Protein AF-A0A3E4N8G6-F1 (afdb_monomer_lite)

Secondary structure (DSSP, 8-state):
-HHHHHHHHHHHHHHHHHHHTT-HHHHHHHHHHHHTTS---HHHHHHHHHHHHHTT-HHHHHHHHHHHHH-TTT--HHHHHHHHHHHHHHS---HHHHIIIIITSGGGS-HHHHHHHHHHTT-HHHHHHHHHHHHHH-TTHHHHHHH-GGGGGGTT-HHHHHHTT--

pLDDT: mean 90.31, std 13.91, range [23.61, 98.25]

Structure (mmCIF, N/CA/C/O backbone):
data_AF-A0A3E4N8G6-F1
#
_entry.id   AF-A0A3E4N8G6-F1
#
loop_
_atom_site.group_PDB
_atom_site.id
_atom_site.type_symbol
_atom_site.label_atom_id
_atom_site.label_alt_id
_atom_site.label_comp_id
_atom_site.label_asym_id
_atom_site.label_entity_id
_atom_site.label_seq_id
_atom_site.pdbx_PDB_ins_code
_atom_site.Cartn_x
_atom_site.Cartn_y
_atom_site.Cartn_z
_atom_site.occupancy
_atom_site.B_iso_or_equiv
_atom_site.auth_seq_id
_atom_site.auth_comp_id
_atom_site.auth_asym_id
_atom_site.auth_atom_id
_atom_site.pdbx_PDB_model_num
ATOM 1 N N . LEU A 1 1 ? 20.494 -19.802 -19.076 1.00 33.06 1 LEU A N 1
ATOM 2 C CA . LEU A 1 1 ? 19.547 -20.069 -17.966 1.00 33.06 1 LEU A CA 1
ATOM 3 C C . LEU A 1 1 ? 20.088 -19.638 -16.599 1.00 33.06 1 LEU A C 1
ATOM 5 O O . LEU A 1 1 ? 19.414 -18.856 -15.952 1.00 33.06 1 LEU A O 1
ATOM 9 N N . VAL A 1 2 ? 21.298 -20.040 -16.182 1.00 23.61 2 VAL A N 1
ATOM 10 C CA . VAL A 1 2 ? 21.872 -19.643 -14.872 1.00 23.61 2 VAL A CA 1
ATOM 11 C C . VAL A 1 2 ? 22.104 -18.124 -14.743 1.00 23.61 2 VAL A C 1
ATOM 13 O O . VAL A 1 2 ? 21.730 -17.543 -13.733 1.00 23.61 2 VAL A O 1
ATOM 16 N N . ALA A 1 3 ? 22.598 -17.445 -15.787 1.00 24.23 3 ALA A N 1
ATOM 17 C CA . ALA A 1 3 ? 22.783 -15.984 -15.771 1.00 24.23 3 ALA A CA 1
ATOM 18 C C . ALA A 1 3 ? 21.466 -15.181 -15.670 1.00 24.23 3 ALA A C 1
ATOM 20 O O . ALA A 1 3 ? 21.454 -14.102 -15.092 1.00 24.23 3 ALA A O 1
ATOM 21 N N . LEU A 1 4 ? 20.348 -15.721 -16.178 1.00 28.31 4 LEU A N 1
ATOM 22 C CA . LEU A 1 4 ? 19.041 -15.054 -16.118 1.00 28.31 4 LEU A CA 1
ATOM 23 C C . LEU A 1 4 ? 18.484 -15.053 -14.682 1.00 28.31 4 LEU A C 1
ATOM 25 O O . LEU A 1 4 ? 17.943 -14.049 -14.232 1.00 28.31 4 LEU A O 1
ATOM 29 N N . ASN A 1 5 ? 18.696 -16.147 -13.937 1.00 28.50 5 ASN A N 1
ATOM 30 C CA . ASN A 1 5 ? 18.281 -16.255 -12.535 1.00 28.50 5 ASN A CA 1
ATOM 31 C C . ASN A 1 5 ? 19.090 -15.338 -11.602 1.00 28.50 5 ASN A C 1
ATOM 33 O O . ASN A 1 5 ? 18.522 -14.791 -10.662 1.00 28.50 5 ASN A O 1
ATOM 37 N N . PHE A 1 6 ? 20.383 -15.112 -11.872 1.00 32.06 6 PHE A N 1
ATOM 38 C CA . PHE A 1 6 ? 21.188 -14.165 -11.088 1.00 32.06 6 PHE A CA 1
ATOM 39 C C . PHE A 1 6 ? 20.818 -12.696 -11.353 1.00 32.06 6 PHE A C 1
ATOM 41 O O . PHE A 1 6 ? 20.843 -11.894 -10.424 1.00 32.06 6 PHE A O 1
ATOM 48 N N . ILE A 1 7 ? 20.422 -12.343 -12.583 1.00 50.22 7 ILE A N 1
ATOM 49 C CA . ILE A 1 7 ? 19.981 -10.976 -12.921 1.00 50.22 7 ILE A CA 1
ATOM 50 C C . ILE A 1 7 ? 18.639 -10.645 -12.247 1.00 50.22 7 ILE A C 1
ATOM 52 O O . ILE A 1 7 ? 18.487 -9.553 -11.702 1.00 50.22 7 ILE A O 1
ATOM 56 N N . ILE A 1 8 ? 17.691 -11.592 -12.224 1.00 52.94 8 ILE A N 1
ATOM 57 C CA . ILE A 1 8 ? 16.379 -11.408 -11.576 1.00 52.94 8 ILE A CA 1
ATOM 58 C C . ILE A 1 8 ? 16.528 -11.280 -10.049 1.00 52.94 8 ILE A C 1
ATOM 60 O O . ILE A 1 8 ? 15.935 -10.384 -9.453 1.00 52.94 8 ILE A O 1
ATOM 64 N N . LEU A 1 9 ? 17.382 -12.095 -9.418 1.00 58.09 9 LEU A N 1
ATOM 65 C CA . LEU A 1 9 ? 17.715 -11.937 -7.993 1.00 58.09 9 LEU A CA 1
ATOM 66 C C . LEU A 1 9 ? 18.404 -10.592 -7.704 1.00 58.09 9 LEU A C 1
ATOM 68 O O . LEU A 1 9 ? 18.152 -9.983 -6.665 1.00 58.09 9 LEU A O 1
ATOM 72 N N . GLY A 1 10 ? 19.235 -10.107 -8.632 1.00 76.38 10 GLY A N 1
ATOM 73 C CA . GLY A 1 10 ? 19.941 -8.834 -8.502 1.00 76.38 10 GLY A CA 1
ATOM 74 C C . GLY A 1 10 ? 19.017 -7.615 -8.528 1.00 76.38 10 GLY A C 1
ATOM 75 O O . GLY A 1 10 ? 19.150 -6.740 -7.674 1.00 76.38 10 GLY A O 1
ATOM 76 N N . ILE A 1 11 ? 18.065 -7.555 -9.468 1.00 84.44 11 ILE A N 1
ATOM 77 C CA . ILE A 1 11 ? 17.174 -6.389 -9.586 1.00 84.44 11 ILE A CA 1
ATOM 78 C C . ILE A 1 11 ? 16.177 -6.313 -8.428 1.00 84.44 11 ILE A C 1
ATOM 80 O O . ILE A 1 11 ? 15.988 -5.234 -7.874 1.00 84.44 11 ILE A O 1
ATOM 84 N N . SER A 1 12 ? 15.597 -7.440 -8.001 1.00 85.25 12 SER A N 1
ATOM 85 C CA . SER A 1 12 ? 14.668 -7.459 -6.866 1.00 85.25 12 SER A CA 1
ATOM 86 C C . SER A 1 12 ? 15.352 -7.034 -5.568 1.00 85.25 12 SER A C 1
ATOM 88 O O . SER A 1 12 ? 14.802 -6.217 -4.835 1.00 85.25 12 SER A O 1
ATOM 90 N N . LEU A 1 13 ? 16.575 -7.515 -5.307 1.00 87.56 13 LEU A N 1
ATOM 91 C CA . LEU A 1 13 ? 17.340 -7.096 -4.131 1.00 87.56 13 LEU A CA 1
ATOM 92 C C . LEU A 1 13 ? 17.681 -5.602 -4.182 1.00 87.56 13 LEU A C 1
ATOM 94 O O . LEU A 1 13 ? 17.567 -4.915 -3.171 1.00 87.56 13 LEU A O 1
ATOM 98 N N . LEU A 1 14 ? 18.063 -5.090 -5.356 1.00 91.31 14 LEU A N 1
ATOM 99 C CA . LEU A 1 14 ? 18.374 -3.673 -5.533 1.00 91.31 14 LEU A CA 1
ATOM 100 C C . LEU A 1 14 ? 17.137 -2.786 -5.332 1.00 91.31 14 LEU A C 1
ATOM 102 O O . LEU A 1 14 ? 17.244 -1.735 -4.705 1.00 91.31 14 LEU A O 1
ATOM 106 N N . ILE A 1 15 ? 15.968 -3.207 -5.821 1.00 92.31 15 ILE A N 1
ATOM 107 C CA . ILE A 1 15 ? 14.696 -2.510 -5.58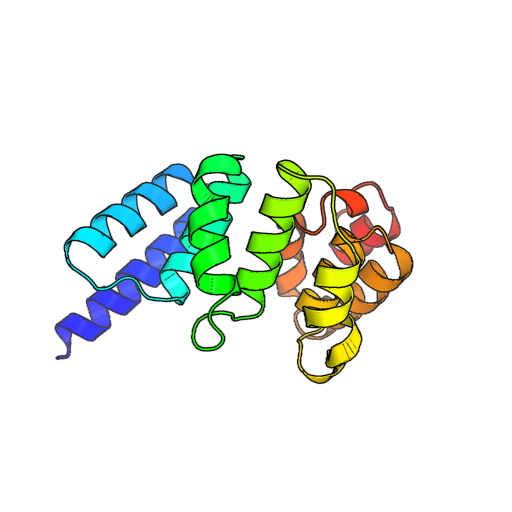9 1.00 92.31 15 ILE A CA 1
ATOM 108 C C . ILE A 1 15 ? 14.388 -2.461 -4.090 1.00 92.31 15 ILE A C 1
ATOM 110 O O . ILE A 1 15 ? 14.152 -1.378 -3.564 1.00 92.31 15 ILE A O 1
ATOM 114 N N . LEU A 1 16 ? 14.436 -3.605 -3.398 1.00 89.06 16 LEU A N 1
ATOM 115 C CA . LEU A 1 16 ? 14.154 -3.678 -1.961 1.00 89.06 16 LEU A CA 1
ATOM 116 C C . LEU A 1 16 ? 15.140 -2.844 -1.137 1.00 89.06 16 LEU A C 1
ATOM 118 O O . LEU A 1 16 ? 14.718 -2.124 -0.240 1.00 89.06 16 LEU A O 1
ATOM 122 N N . TYR A 1 17 ? 16.429 -2.881 -1.485 1.00 90.62 17 TYR A N 1
ATOM 123 C CA . TYR A 1 17 ? 17.448 -2.042 -0.856 1.00 90.62 17 TYR A CA 1
ATOM 124 C C . TYR A 1 17 ? 17.096 -0.555 -0.982 1.00 90.62 17 TYR A C 1
ATOM 126 O O . TYR A 1 17 ? 17.039 0.151 0.016 1.00 90.62 17 TYR A O 1
ATOM 134 N N . ASN A 1 18 ? 16.809 -0.071 -2.193 1.00 91.75 18 ASN A N 1
ATOM 135 C CA . ASN A 1 18 ? 16.499 1.346 -2.386 1.00 91.75 18 ASN A CA 1
ATOM 136 C C . ASN A 1 18 ? 15.160 1.744 -1.741 1.00 91.75 18 ASN A C 1
ATOM 138 O O . ASN A 1 18 ? 15.028 2.872 -1.282 1.00 91.75 18 ASN A O 1
ATOM 142 N N . LEU A 1 19 ? 14.185 0.831 -1.656 1.00 90.56 19 LEU A N 1
ATOM 143 C CA . LEU A 1 19 ? 12.947 1.070 -0.910 1.00 90.56 19 LEU A CA 1
ATOM 144 C C . LEU A 1 19 ? 13.198 1.253 0.593 1.00 90.56 19 LEU A C 1
ATOM 146 O O . LEU A 1 19 ? 12.618 2.162 1.179 1.00 90.56 19 LEU A O 1
ATOM 150 N N . GLU A 1 20 ? 14.062 0.429 1.191 1.00 87.38 20 GLU A N 1
ATOM 151 C CA . GLU A 1 20 ? 14.423 0.512 2.616 1.00 87.38 20 GLU A CA 1
ATOM 152 C C . GLU A 1 20 ? 15.115 1.839 2.960 1.00 87.38 20 GLU A C 1
ATOM 154 O O . GLU A 1 20 ? 14.880 2.413 4.018 1.00 87.38 20 GLU A O 1
ATOM 159 N N . PHE A 1 21 ? 15.935 2.359 2.044 1.00 89.31 21 PHE A N 1
ATOM 160 C CA . PHE A 1 21 ? 16.612 3.652 2.200 1.00 89.31 21 PHE A CA 1
ATOM 161 C C . PHE A 1 21 ? 15.798 4.845 1.680 1.00 89.31 21 PHE A C 1
ATOM 163 O O . PHE A 1 21 ? 16.330 5.945 1.568 1.00 89.31 21 PHE A O 1
ATOM 170 N N . GLU A 1 22 ? 14.511 4.647 1.384 1.00 91.56 22 GLU A N 1
ATOM 171 C CA . GLU A 1 22 ? 13.592 5.696 0.931 1.00 91.56 22 GLU A CA 1
ATOM 172 C C . GLU A 1 22 ? 13.992 6.388 -0.392 1.00 91.56 22 GLU A C 1
ATOM 174 O O . GLU A 1 22 ? 13.529 7.484 -0.715 1.00 91.56 22 GLU A O 1
ATOM 179 N N . GLU A 1 23 ? 14.799 5.722 -1.216 1.00 95.19 23 GLU A N 1
ATOM 180 C CA . GLU A 1 23 ? 15.292 6.198 -2.513 1.00 95.19 23 GLU A CA 1
ATOM 181 C C . GLU A 1 23 ? 14.244 5.963 -3.623 1.00 95.19 23 GLU A C 1
ATOM 183 O O . GLU A 1 23 ? 14.482 5.285 -4.628 1.00 95.19 23 GLU A O 1
ATOM 188 N N . TYR A 1 24 ? 13.028 6.488 -3.435 1.00 95.50 24 TYR A N 1
ATOM 189 C CA . TYR A 1 24 ? 11.862 6.153 -4.267 1.00 95.50 24 TYR A CA 1
ATOM 190 C C . TYR A 1 24 ? 12.004 6.567 -5.742 1.00 95.50 24 TYR A C 1
ATOM 192 O O . TYR A 1 24 ? 11.524 5.852 -6.625 1.00 95.50 24 TYR A O 1
ATOM 200 N N . GLU A 1 25 ? 12.669 7.691 -6.035 1.00 97.62 25 GLU A N 1
ATOM 201 C CA . GLU A 1 25 ? 12.960 8.098 -7.421 1.00 97.62 25 GLU A CA 1
ATOM 202 C C . GLU A 1 25 ? 13.911 7.103 -8.095 1.00 97.62 25 GLU A C 1
ATOM 204 O O . GLU A 1 25 ? 13.670 6.669 -9.223 1.00 97.62 25 GLU A O 1
ATOM 209 N N . THR A 1 26 ? 14.948 6.672 -7.373 1.00 96.56 26 THR A N 1
ATOM 210 C CA . THR A 1 26 ? 15.890 5.646 -7.831 1.00 96.56 26 THR A CA 1
ATOM 211 C C . THR A 1 26 ? 15.168 4.333 -8.115 1.00 96.56 26 THR A C 1
ATOM 213 O O . THR A 1 26 ? 15.389 3.733 -9.167 1.00 96.56 26 THR A O 1
ATOM 216 N N . VAL A 1 27 ? 14.250 3.911 -7.239 1.00 95.75 27 VAL A N 1
ATOM 217 C CA . VAL A 1 27 ? 13.405 2.724 -7.459 1.00 95.75 27 VAL A CA 1
ATOM 218 C C . VAL A 1 27 ? 12.596 2.847 -8.749 1.00 95.75 27 VAL A C 1
ATOM 220 O O . VAL A 1 27 ? 12.603 1.917 -9.558 1.00 95.75 27 VAL A O 1
ATOM 223 N N . CYS A 1 28 ? 11.938 3.989 -8.973 1.00 97.62 28 CYS A N 1
ATOM 224 C CA . CYS A 1 28 ? 11.151 4.214 -10.186 1.00 97.62 28 CYS A CA 1
ATOM 225 C C . CYS A 1 28 ? 12.028 4.123 -11.442 1.00 97.62 28 CYS A C 1
ATOM 227 O O . CYS A 1 28 ? 11.718 3.342 -12.340 1.00 97.62 28 CYS A O 1
ATOM 229 N N . ASN A 1 29 ? 13.161 4.830 -11.459 1.00 97.19 29 ASN A N 1
ATOM 230 C CA . ASN A 1 29 ? 14.098 4.839 -12.586 1.00 97.19 29 ASN A CA 1
ATOM 231 C C . ASN A 1 29 ? 14.669 3.441 -12.882 1.00 97.19 29 ASN A C 1
ATOM 233 O O . ASN A 1 29 ? 14.796 3.043 -14.042 1.00 97.19 29 ASN A O 1
ATOM 237 N N . LEU A 1 30 ? 15.013 2.678 -11.838 1.00 95.56 30 LEU A N 1
ATOM 238 C CA . LEU A 1 30 ? 15.520 1.311 -11.976 1.00 95.56 30 LEU A CA 1
ATOM 239 C C . LEU A 1 30 ? 14.481 0.380 -12.605 1.00 95.56 30 LEU A C 1
ATOM 241 O O . LEU A 1 30 ? 14.816 -0.387 -13.510 1.00 95.56 30 LEU A O 1
ATOM 245 N N . ILE A 1 31 ? 13.231 0.448 -12.141 1.00 96.19 31 ILE A N 1
ATOM 246 C CA . ILE A 1 31 ? 12.145 -0.403 -12.637 1.00 96.19 31 ILE A CA 1
ATOM 247 C C . ILE A 1 31 ? 11.750 -0.017 -14.065 1.00 96.19 31 ILE A C 1
ATOM 249 O O . ILE A 1 31 ? 11.591 -0.898 -14.908 1.00 96.19 31 ILE A O 1
ATOM 253 N N . GLU A 1 32 ? 11.647 1.277 -14.369 1.00 96.19 32 GLU A N 1
ATOM 254 C CA . GLU A 1 32 ? 11.349 1.756 -15.723 1.00 96.19 32 GLU A CA 1
ATOM 255 C C . GLU A 1 32 ? 12.401 1.269 -16.722 1.00 96.19 32 GLU A C 1
ATOM 257 O O . GLU A 1 32 ? 12.045 0.668 -17.737 1.00 96.19 32 GLU A O 1
ATOM 262 N N . LYS A 1 33 ? 13.690 1.396 -16.380 1.00 94.75 33 LYS A N 1
ATOM 263 C CA . LYS A 1 33 ? 14.793 0.869 -17.195 1.00 94.75 33 LYS A CA 1
ATOM 264 C C . LYS A 1 33 ? 14.744 -0.654 -17.337 1.00 94.75 33 LYS A C 1
ATOM 266 O O . LYS A 1 33 ? 15.037 -1.194 -18.403 1.00 94.75 33 LYS A O 1
ATOM 271 N N . TYR A 1 34 ? 14.378 -1.373 -16.276 1.00 93.75 34 TYR A N 1
ATOM 272 C CA . TYR A 1 34 ? 14.205 -2.825 -16.336 1.00 93.75 34 TYR A CA 1
ATOM 273 C C . TYR A 1 34 ? 13.099 -3.215 -17.333 1.00 93.75 34 TYR A C 1
ATOM 275 O O . TYR A 1 34 ? 13.295 -4.111 -18.161 1.00 93.75 34 TYR A O 1
ATOM 283 N N . TRP A 1 35 ? 11.978 -2.491 -17.322 1.00 95.69 35 TRP A N 1
ATOM 284 C CA . TRP A 1 35 ? 10.831 -2.714 -18.205 1.00 95.69 35 TRP A CA 1
ATOM 285 C C . TRP A 1 35 ? 11.061 -2.357 -19.679 1.00 95.69 35 TRP A C 1
ATOM 287 O O . TRP A 1 35 ? 10.281 -2.795 -20.523 1.00 95.69 35 TRP A O 1
ATOM 297 N N . GLU A 1 36 ? 12.123 -1.627 -20.027 1.00 95.62 36 GLU A N 1
ATOM 298 C CA . GLU A 1 36 ? 12.499 -1.401 -21.435 1.00 95.62 36 GLU A CA 1
ATOM 299 C C . GLU A 1 36 ? 12.885 -2.704 -22.149 1.00 95.62 36 GLU A C 1
ATOM 301 O O . GLU A 1 36 ? 12.721 -2.836 -23.361 1.00 95.62 36 GLU A O 1
ATOM 306 N N . THR A 1 37 ? 13.410 -3.676 -21.400 1.00 93.81 37 THR A N 1
ATOM 307 C CA . THR A 1 37 ? 13.961 -4.928 -21.946 1.00 93.81 37 THR A CA 1
ATOM 308 C C . THR A 1 37 ? 13.294 -6.182 -21.384 1.00 93.81 37 THR A C 1
ATOM 310 O O . THR A 1 37 ? 13.531 -7.281 -21.886 1.00 93.81 37 THR A O 1
ATOM 313 N N . HIS A 1 38 ? 12.428 -6.032 -20.379 1.00 91.75 38 HIS A N 1
ATOM 314 C CA . HIS A 1 38 ? 11.724 -7.124 -19.715 1.00 91.75 38 HIS A CA 1
ATOM 315 C C . HIS A 1 38 ? 10.224 -6.851 -19.664 1.00 91.75 38 HIS A C 1
ATOM 317 O O . HIS A 1 38 ? 9.770 -5.712 -19.578 1.00 91.75 38 HIS A O 1
ATOM 323 N N . LYS A 1 39 ? 9.425 -7.920 -19.685 1.00 89.94 39 LYS A N 1
ATOM 324 C CA . LYS A 1 39 ? 7.977 -7.798 -19.513 1.00 89.94 39 LYS A CA 1
ATOM 325 C C . LYS A 1 39 ? 7.672 -7.244 -18.119 1.00 89.94 39 LYS A C 1
ATOM 327 O O . LYS A 1 39 ? 8.197 -7.753 -17.136 1.00 89.94 39 LYS A O 1
ATOM 332 N N . LYS A 1 40 ? 6.753 -6.276 -18.047 1.00 90.94 40 LYS A N 1
ATOM 333 C CA . LYS A 1 40 ? 6.185 -5.798 -16.782 1.00 90.94 40 LYS A CA 1
ATOM 334 C C . LYS A 1 40 ? 5.526 -6.953 -16.028 1.00 90.94 40 LYS A C 1
ATOM 336 O O . LYS A 1 40 ? 4.546 -7.530 -16.510 1.00 90.94 40 LYS A O 1
ATOM 341 N N . ASP A 1 41 ? 6.062 -7.287 -14.865 1.00 89.75 41 ASP A N 1
ATOM 342 C CA . ASP A 1 41 ? 5.501 -8.276 -13.952 1.00 89.75 41 ASP A CA 1
ATOM 343 C C . ASP A 1 41 ? 4.829 -7.598 -12.747 1.00 89.75 41 ASP A C 1
ATOM 345 O O . ASP A 1 41 ? 5.009 -6.409 -12.486 1.00 89.75 41 ASP A O 1
ATOM 349 N N . VAL A 1 42 ? 4.001 -8.358 -12.028 1.00 92.12 42 VAL A N 1
ATOM 350 C CA . VAL A 1 42 ? 3.212 -7.832 -10.905 1.00 92.12 42 VAL A CA 1
ATOM 351 C C . VAL A 1 42 ? 4.107 -7.401 -9.740 1.00 92.12 42 VAL A C 1
ATOM 353 O O . VAL A 1 42 ? 3.818 -6.385 -9.118 1.00 92.12 42 VAL A O 1
ATOM 356 N N . SER A 1 43 ? 5.200 -8.118 -9.465 1.00 90.69 43 SER A N 1
ATOM 357 C CA . SER A 1 43 ? 6.072 -7.831 -8.319 1.00 90.69 43 SER A CA 1
ATOM 358 C C . SER A 1 43 ? 6.787 -6.493 -8.494 1.00 90.69 43 SER A C 1
ATOM 360 O O . SER A 1 43 ? 6.681 -5.609 -7.641 1.00 90.69 43 SER A O 1
ATOM 362 N N . THR A 1 44 ? 7.416 -6.276 -9.654 1.00 93.31 44 THR A N 1
ATOM 363 C CA . THR A 1 44 ? 8.044 -4.980 -9.956 1.00 93.31 44 THR A CA 1
ATOM 364 C C . THR A 1 44 ? 7.019 -3.846 -10.004 1.00 93.31 44 THR A C 1
ATOM 366 O O . THR A 1 44 ? 7.310 -2.736 -9.560 1.00 93.31 44 THR A O 1
ATOM 369 N N . PHE A 1 45 ? 5.789 -4.113 -10.456 1.00 96.06 45 PHE A N 1
ATOM 370 C CA . PHE A 1 45 ? 4.724 -3.109 -10.468 1.00 96.06 45 PHE A CA 1
ATOM 371 C C . PHE A 1 45 ? 4.227 -2.726 -9.062 1.00 96.06 45 PHE A C 1
ATOM 373 O O . PHE A 1 45 ? 3.929 -1.555 -8.813 1.00 96.06 45 PHE A O 1
ATOM 380 N N . VAL A 1 46 ? 4.184 -3.662 -8.110 1.00 95.50 46 VAL A N 1
ATOM 381 C CA . VAL A 1 46 ? 3.865 -3.364 -6.701 1.00 95.50 46 VAL A CA 1
ATOM 382 C C . VAL A 1 46 ? 4.891 -2.399 -6.114 1.00 95.50 46 VAL A C 1
ATOM 384 O O . VAL A 1 46 ? 4.507 -1.352 -5.592 1.00 95.50 46 VAL A O 1
ATOM 387 N N . SER A 1 47 ? 6.186 -2.690 -6.264 1.00 95.12 47 SER A N 1
ATOM 388 C CA . SER A 1 47 ? 7.260 -1.810 -5.784 1.00 95.12 47 SER A CA 1
ATOM 389 C C . SER A 1 47 ? 7.236 -0.437 -6.458 1.00 95.12 47 SER A C 1
ATOM 391 O O . SER A 1 47 ? 7.351 0.583 -5.778 1.00 95.12 47 SER A O 1
ATOM 393 N N . TYR A 1 48 ? 7.031 -0.398 -7.778 1.00 97.12 48 TYR A N 1
ATOM 394 C CA . TYR A 1 48 ? 6.912 0.846 -8.539 1.00 97.12 48 TYR A CA 1
ATOM 395 C C . TYR A 1 48 ? 5.739 1.698 -8.055 1.00 97.12 48 TYR A C 1
ATOM 397 O O . TYR A 1 48 ? 5.897 2.881 -7.756 1.00 97.12 48 TYR A O 1
ATOM 405 N N . SER A 1 49 ? 4.558 1.089 -7.934 1.00 97.44 49 SER A N 1
ATOM 406 C CA . SER A 1 49 ? 3.362 1.802 -7.498 1.00 97.44 49 SER A CA 1
ATOM 407 C C . SER A 1 49 ? 3.494 2.311 -6.065 1.00 97.44 49 SER A C 1
ATOM 409 O O . SER A 1 49 ? 3.148 3.460 -5.803 1.00 97.44 49 SER A O 1
ATOM 411 N N . TYR A 1 50 ? 4.074 1.521 -5.159 1.00 95.88 50 TYR A N 1
ATOM 412 C CA . TYR A 1 50 ? 4.385 1.965 -3.803 1.00 95.88 50 TYR A CA 1
ATOM 413 C C . TYR A 1 50 ? 5.326 3.182 -3.800 1.00 95.88 50 TYR A C 1
ATOM 415 O O . TYR A 1 50 ? 5.016 4.193 -3.169 1.00 95.88 50 TYR A O 1
ATOM 423 N N . ALA A 1 51 ? 6.425 3.138 -4.561 1.00 96.31 51 ALA A N 1
ATOM 424 C CA . ALA A 1 51 ? 7.356 4.261 -4.682 1.00 96.31 51 ALA A CA 1
ATOM 425 C C . ALA A 1 51 ? 6.663 5.526 -5.227 1.00 96.31 51 ALA A C 1
ATOM 427 O O . ALA A 1 51 ? 6.799 6.606 -4.652 1.00 96.31 51 ALA A O 1
ATOM 428 N N . LYS A 1 52 ? 5.823 5.392 -6.263 1.00 97.81 52 LYS A N 1
ATOM 429 C CA . LYS A 1 52 ? 5.004 6.495 -6.796 1.00 97.81 52 LYS A CA 1
ATOM 430 C C . LYS A 1 52 ? 4.056 7.094 -5.750 1.00 97.81 52 LYS A C 1
ATOM 432 O O . LYS A 1 52 ? 3.908 8.316 -5.693 1.00 97.81 52 LYS A O 1
ATOM 437 N N . LEU A 1 53 ? 3.437 6.270 -4.898 1.00 96.50 53 LEU A N 1
ATOM 438 C CA . LEU A 1 53 ? 2.607 6.751 -3.784 1.00 96.50 53 LEU A CA 1
ATOM 439 C C . LEU A 1 53 ? 3.434 7.546 -2.767 1.00 96.50 53 LEU A C 1
ATOM 441 O O . LEU A 1 53 ? 2.994 8.609 -2.326 1.00 96.50 53 LEU A O 1
ATOM 445 N N . LYS A 1 54 ? 4.639 7.075 -2.428 1.00 95.06 54 LYS A N 1
ATOM 446 C CA . LYS A 1 54 ? 5.564 7.769 -1.514 1.00 95.06 54 LYS A CA 1
ATOM 447 C C . LYS A 1 54 ? 6.051 9.103 -2.081 1.00 95.06 54 LYS A C 1
ATOM 449 O O . LYS A 1 54 ? 6.117 10.086 -1.345 1.00 95.06 54 LYS A O 1
ATOM 454 N N . LEU A 1 55 ? 6.248 9.175 -3.397 1.00 96.38 55 LEU A N 1
ATOM 455 C CA . LEU A 1 55 ? 6.517 10.411 -4.144 1.00 96.38 55 LEU A CA 1
ATOM 456 C C . LEU A 1 55 ? 5.278 11.302 -4.336 1.00 96.38 55 LEU A C 1
ATOM 458 O O . LEU A 1 55 ? 5.367 12.361 -4.954 1.00 96.38 55 LEU A O 1
ATOM 462 N N . LYS A 1 56 ? 4.111 10.902 -3.814 1.00 95.81 56 LYS A N 1
ATOM 463 C CA . LYS A 1 56 ? 2.828 11.612 -3.955 1.00 95.81 56 LYS A CA 1
ATOM 464 C C . LYS A 1 56 ? 2.382 11.799 -5.412 1.00 95.81 56 LYS A C 1
ATOM 466 O O . LYS A 1 56 ? 1.544 12.655 -5.703 1.00 95.81 56 LYS A O 1
ATOM 471 N N . GLN A 1 57 ? 2.877 10.971 -6.330 1.00 96.56 57 GLN A N 1
ATOM 472 C CA . GLN A 1 57 ? 2.529 10.979 -7.755 1.00 96.56 57 GLN A CA 1
ATOM 473 C C . GLN A 1 57 ? 1.220 10.211 -8.009 1.00 96.56 57 GLN A C 1
ATOM 475 O O . GLN A 1 57 ? 1.129 9.343 -8.875 1.00 96.56 57 GLN A O 1
ATOM 480 N N . TYR A 1 58 ? 0.174 10.533 -7.239 1.00 95.88 58 TYR A N 1
ATOM 481 C CA . TYR A 1 58 ? -1.080 9.774 -7.210 1.00 95.88 58 TYR A CA 1
ATOM 482 C C . TYR A 1 58 ? -1.779 9.737 -8.571 1.00 95.88 58 TYR A C 1
ATOM 484 O O . TYR A 1 58 ? -2.225 8.680 -9.004 1.00 95.88 58 TYR A O 1
ATOM 492 N N . LYS A 1 59 ? -1.857 10.885 -9.261 1.00 94.38 59 LYS A N 1
ATOM 493 C CA . LYS A 1 59 ? -2.561 11.011 -10.549 1.00 94.38 59 LYS A CA 1
ATOM 494 C C . LYS A 1 59 ? -1.931 10.150 -11.638 1.00 94.38 59 LYS A C 1
ATOM 496 O O . LYS A 1 59 ? -2.658 9.589 -12.452 1.00 94.38 59 LYS A O 1
ATOM 501 N N . GLU A 1 60 ? -0.604 10.075 -11.648 1.00 92.69 60 GLU A N 1
ATOM 502 C CA . GLU A 1 60 ? 0.149 9.277 -12.614 1.00 92.69 60 GLU A CA 1
ATOM 503 C C . GLU A 1 60 ? -0.118 7.791 -12.390 1.00 92.69 60 GLU A C 1
ATOM 505 O O . GLU A 1 60 ? -0.547 7.099 -13.307 1.00 92.69 60 GLU A O 1
ATOM 510 N N . ILE A 1 61 ? 0.047 7.318 -11.151 1.00 96.62 61 ILE A N 1
ATOM 511 C CA . ILE A 1 61 ? -0.036 5.885 -10.858 1.00 96.62 61 ILE A CA 1
ATOM 512 C C . ILE A 1 61 ? -1.471 5.344 -10.808 1.00 96.62 61 ILE A C 1
ATOM 514 O O . ILE A 1 61 ? -1.688 4.148 -10.988 1.00 96.62 61 ILE A O 1
ATOM 518 N N . TYR A 1 62 ? -2.470 6.202 -10.584 1.00 96.62 62 TYR A N 1
ATOM 519 C CA . TYR A 1 62 ? -3.868 5.794 -10.429 1.00 96.62 62 TYR A CA 1
ATOM 520 C C . TYR A 1 62 ? -4.400 4.964 -11.597 1.00 96.62 62 TYR A C 1
ATOM 522 O O . TYR A 1 62 ? -5.040 3.934 -11.380 1.00 96.62 62 TYR A O 1
ATOM 530 N N . TRP A 1 63 ? -4.162 5.413 -12.830 1.00 95.50 63 TRP A N 1
ATOM 531 C CA . TRP A 1 63 ? -4.711 4.749 -14.010 1.00 95.50 63 TRP A CA 1
ATOM 532 C C . TRP A 1 63 ? -4.062 3.391 -14.250 1.00 95.50 63 TRP A C 1
ATOM 534 O O . TRP A 1 63 ? -4.771 2.433 -14.557 1.00 95.50 63 TRP A O 1
ATOM 544 N N . ASP A 1 64 ? -2.756 3.288 -14.019 1.00 95.56 64 ASP A N 1
ATOM 545 C CA . ASP A 1 64 ? -2.034 2.022 -14.108 1.00 95.56 64 ASP A CA 1
ATOM 546 C C . ASP A 1 64 ? -2.517 1.049 -13.022 1.00 95.56 64 ASP A C 1
ATOM 548 O O . ASP A 1 64 ? -2.875 -0.092 -13.314 1.00 95.56 64 ASP A O 1
ATOM 552 N N . LEU A 1 65 ? -2.631 1.513 -11.771 1.00 97.00 65 LEU A N 1
ATOM 553 C CA . LEU A 1 65 ? -3.174 0.716 -10.666 1.00 97.00 65 LEU A CA 1
ATOM 554 C C . LEU A 1 65 ? -4.597 0.239 -10.954 1.00 97.00 65 LEU A C 1
ATOM 556 O O . LEU A 1 65 ? -4.920 -0.916 -10.684 1.00 97.00 65 LEU A O 1
ATOM 560 N N . LYS A 1 66 ? -5.441 1.098 -11.534 1.00 95.56 66 LYS A N 1
ATOM 561 C CA . LYS A 1 66 ? -6.816 0.745 -11.889 1.00 95.56 66 LYS A CA 1
ATOM 562 C C . LYS A 1 66 ? -6.867 -0.402 -12.900 1.00 95.56 66 LYS A C 1
ATOM 564 O O . LYS A 1 66 ? -7.671 -1.313 -12.721 1.00 95.56 66 LYS A O 1
ATOM 569 N N . GLN A 1 67 ? -6.003 -0.394 -13.917 1.00 95.06 67 GLN A N 1
ATOM 570 C CA . GLN A 1 67 ? -5.935 -1.483 -14.900 1.00 95.06 67 GLN A CA 1
ATOM 571 C C . GLN A 1 67 ? -5.598 -2.826 -14.240 1.00 95.06 67 GLN A C 1
ATOM 573 O O . GLN A 1 67 ? -6.225 -3.840 -14.550 1.00 95.06 67 GLN A O 1
ATOM 578 N N . TYR A 1 68 ? -4.647 -2.832 -13.301 1.00 95.69 68 TYR A N 1
ATOM 579 C CA . TYR A 1 68 ? -4.272 -4.046 -12.575 1.00 95.69 68 TYR A CA 1
ATOM 580 C C . TYR A 1 68 ? -5.340 -4.475 -11.562 1.00 95.69 68 TYR A C 1
ATOM 582 O O . TYR A 1 68 ? -5.564 -5.672 -11.394 1.00 95.69 68 TYR A O 1
ATOM 590 N N . TYR A 1 69 ? -6.005 -3.518 -10.910 1.00 95.31 69 TYR A N 1
ATOM 591 C CA . TYR A 1 69 ? -7.079 -3.752 -9.943 1.00 95.31 69 TYR A CA 1
ATOM 592 C C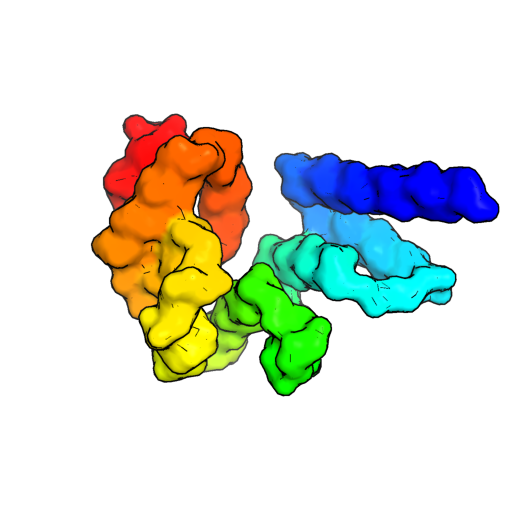 . TYR A 1 69 ? -8.337 -4.356 -10.586 1.00 95.31 69 TYR A C 1
ATOM 594 O O . TYR A 1 69 ? -8.945 -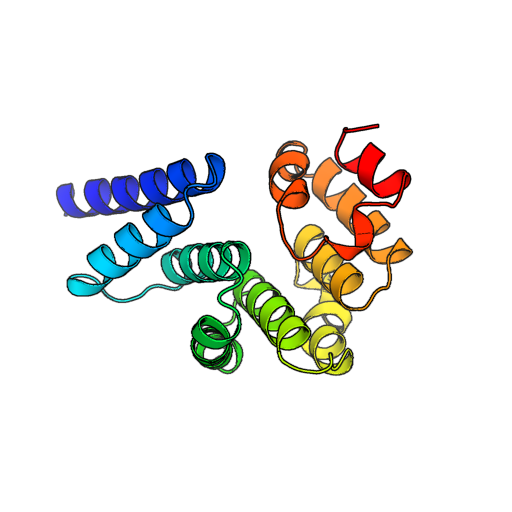5.274 -10.027 1.00 95.31 69 TYR A O 1
ATOM 602 N N . ASP A 1 70 ? -8.729 -3.853 -11.761 1.00 94.69 70 ASP A N 1
ATOM 603 C CA . ASP A 1 70 ? -9.920 -4.318 -12.479 1.00 94.69 70 ASP A CA 1
ATOM 604 C C . ASP A 1 70 ? -9.726 -5.723 -13.084 1.00 94.69 70 ASP A C 1
ATOM 606 O O . ASP A 1 70 ? -10.709 -6.404 -13.376 1.00 94.69 70 ASP A O 1
ATOM 610 N N . ASN A 1 71 ? -8.480 -6.181 -13.256 1.00 93.94 71 ASN A N 1
ATOM 611 C CA . ASN A 1 71 ? -8.161 -7.499 -13.801 1.00 93.94 71 ASN A CA 1
ATOM 612 C C . ASN A 1 71 ? -7.898 -8.535 -12.678 1.00 93.94 71 ASN A C 1
ATOM 614 O O . ASN A 1 71 ? -6.887 -8.447 -11.976 1.00 93.94 71 ASN A O 1
ATOM 618 N N . PRO A 1 72 ? -8.740 -9.580 -12.530 1.00 88.81 72 PRO A N 1
ATOM 619 C CA . PRO A 1 72 ? -8.577 -10.597 -11.488 1.00 88.81 72 PRO A CA 1
ATOM 620 C C . PRO A 1 72 ? -7.255 -11.373 -11.535 1.00 88.81 72 PRO A C 1
ATOM 622 O O . PRO A 1 72 ? -6.807 -11.850 -10.500 1.00 88.81 72 PRO A O 1
ATOM 625 N N . GLN A 1 73 ? -6.623 -11.509 -12.708 1.00 89.25 73 GLN A N 1
ATOM 626 C CA . GLN A 1 73 ? -5.350 -12.232 -12.847 1.00 89.25 73 GLN A CA 1
ATOM 627 C C . GLN A 1 73 ? -4.153 -11.444 -12.305 1.00 89.25 73 GLN A C 1
ATOM 629 O O . GLN A 1 73 ? -3.095 -12.019 -12.064 1.00 89.25 73 GLN A O 1
ATOM 634 N N . THR A 1 74 ? -4.304 -10.129 -12.146 1.00 87.69 74 THR A N 1
ATOM 635 C CA . THR A 1 74 ? -3.236 -9.224 -11.708 1.00 87.69 74 THR A CA 1
ATOM 636 C C . THR A 1 74 ? -3.535 -8.551 -10.375 1.00 87.69 74 THR A C 1
ATOM 638 O O . THR A 1 74 ? -2.615 -8.056 -9.731 1.00 87.69 74 THR A O 1
ATOM 641 N N . CYS A 1 75 ? -4.799 -8.515 -9.948 1.00 93.19 75 CYS A N 1
ATOM 642 C CA . CYS A 1 75 ? -5.223 -7.842 -8.726 1.00 93.19 75 CYS A CA 1
ATOM 643 C C . CYS A 1 75 ? -4.891 -8.664 -7.471 1.00 93.19 75 CYS A C 1
ATOM 645 O O . CYS A 1 75 ? -5.766 -9.307 -6.886 1.00 93.19 75 CYS A O 1
ATOM 647 N N . ILE A 1 76 ? -3.642 -8.577 -7.025 1.00 94.19 76 ILE A N 1
ATOM 648 C CA . ILE A 1 76 ? -3.216 -9.061 -5.707 1.00 94.19 76 ILE A CA 1
ATOM 649 C C . ILE A 1 76 ? -3.555 -8.034 -4.599 1.00 94.19 76 ILE A C 1
ATOM 651 O O . ILE A 1 76 ? -3.872 -6.879 -4.923 1.00 94.19 76 ILE A O 1
ATOM 655 N N . PRO A 1 77 ? -3.538 -8.421 -3.308 1.00 94.50 77 PRO A N 1
ATOM 656 C CA . PRO A 1 77 ? -3.932 -7.543 -2.203 1.00 94.50 77 PRO A CA 1
ATOM 657 C C . PRO A 1 77 ? -3.182 -6.202 -2.164 1.00 94.50 77 PRO A C 1
ATOM 659 O O . PRO A 1 77 ? -3.797 -5.152 -1.982 1.00 94.50 77 PRO A O 1
ATOM 662 N N . GLU A 1 78 ? -1.878 -6.214 -2.414 1.00 94.25 78 GLU A N 1
ATOM 663 C CA . GLU A 1 78 ? -0.991 -5.050 -2.377 1.00 94.25 78 GLU A CA 1
ATOM 664 C C . GLU A 1 78 ? -1.348 -4.040 -3.469 1.00 94.25 78 GLU A C 1
ATOM 666 O O . GLU A 1 78 ? -1.393 -2.836 -3.219 1.00 94.25 78 GLU A O 1
ATOM 671 N N . ILE A 1 79 ? -1.695 -4.523 -4.669 1.00 96.69 79 ILE A N 1
ATOM 672 C CA . ILE A 1 79 ? -2.208 -3.665 -5.745 1.00 96.69 79 ILE A CA 1
ATOM 673 C C . ILE A 1 79 ? -3.543 -3.047 -5.349 1.00 96.69 79 ILE A C 1
ATOM 675 O O . ILE A 1 79 ? -3.758 -1.863 -5.605 1.00 96.69 79 ILE A O 1
ATOM 679 N N . ALA A 1 80 ? -4.435 -3.814 -4.718 1.00 96.56 80 ALA A N 1
ATOM 680 C CA . ALA A 1 80 ? -5.713 -3.277 -4.264 1.00 96.56 80 ALA A CA 1
ATOM 681 C C . ALA A 1 80 ? -5.517 -2.167 -3.220 1.00 96.56 80 ALA A C 1
ATOM 683 O O . ALA A 1 80 ? -6.107 -1.097 -3.364 1.00 96.56 80 ALA A O 1
ATOM 684 N N . ILE A 1 81 ? -4.647 -2.372 -2.226 1.00 97.44 81 ILE A N 1
ATOM 685 C CA . ILE A 1 81 ? -4.327 -1.350 -1.220 1.00 97.44 81 ILE A CA 1
ATOM 686 C C . ILE A 1 81 ? -3.682 -0.117 -1.864 1.00 97.44 81 ILE A C 1
ATOM 688 O O . ILE A 1 81 ? -4.143 0.999 -1.618 1.00 97.44 81 ILE A O 1
ATOM 692 N N . ASN A 1 82 ? -2.683 -0.289 -2.736 1.00 97.31 82 ASN A N 1
ATOM 693 C CA . ASN A 1 82 ? -2.046 0.831 -3.434 1.00 97.31 82 ASN A CA 1
ATOM 694 C C . ASN A 1 82 ? -3.051 1.613 -4.295 1.00 97.31 82 ASN A C 1
ATOM 696 O O . ASN A 1 82 ? -3.049 2.848 -4.285 1.00 97.31 82 ASN A O 1
ATOM 700 N N . TYR A 1 83 ? -3.954 0.912 -4.989 1.00 96.81 83 TYR A N 1
ATOM 701 C CA . TYR A 1 83 ? -5.056 1.523 -5.732 1.00 96.81 83 TYR A CA 1
ATOM 702 C C . TYR A 1 83 ? -5.967 2.341 -4.814 1.00 96.81 83 TYR A C 1
ATOM 704 O O . TYR A 1 83 ? -6.261 3.493 -5.129 1.00 96.81 83 TYR A O 1
ATOM 712 N N . PHE A 1 84 ? -6.380 1.796 -3.667 1.00 96.31 84 PHE A N 1
ATOM 713 C CA . PHE A 1 84 ? -7.233 2.514 -2.719 1.00 96.31 84 PHE A CA 1
ATOM 714 C C . PHE A 1 84 ? -6.550 3.758 -2.152 1.00 96.31 84 PHE A C 1
ATOM 716 O O . PHE A 1 84 ? -7.190 4.804 -2.077 1.00 96.31 84 PHE A O 1
ATOM 723 N N . ILE A 1 85 ? -5.256 3.690 -1.826 1.00 95.81 85 ILE A N 1
ATOM 724 C CA . ILE A 1 85 ? -4.483 4.865 -1.396 1.00 95.81 85 ILE A CA 1
ATOM 725 C C . ILE A 1 85 ? -4.523 5.949 -2.485 1.00 95.81 85 ILE A C 1
ATOM 727 O O . ILE A 1 85 ? -4.835 7.102 -2.185 1.00 95.81 85 ILE A O 1
ATOM 731 N N . ALA A 1 86 ? -4.257 5.596 -3.749 1.00 95.94 86 ALA A N 1
ATOM 732 C CA . ALA A 1 86 ? -4.330 6.548 -4.859 1.00 95.94 86 ALA A CA 1
ATOM 733 C C . ALA A 1 86 ? -5.751 7.117 -5.052 1.00 95.94 86 ALA A C 1
ATOM 735 O O . ALA A 1 86 ? -5.906 8.328 -5.223 1.00 95.94 86 ALA A O 1
ATOM 736 N N . ASP A 1 87 ? -6.786 6.269 -4.991 1.00 94.50 87 ASP A N 1
ATOM 737 C CA . ASP A 1 87 ? -8.196 6.656 -5.158 1.00 94.50 87 ASP A CA 1
ATOM 738 C C . ASP A 1 87 ? -8.633 7.637 -4.061 1.00 94.50 87 ASP A C 1
ATOM 740 O O . ASP A 1 87 ? -9.265 8.638 -4.371 1.00 94.50 87 ASP A O 1
ATOM 744 N N . ILE A 1 88 ? -8.232 7.422 -2.802 1.00 93.25 88 ILE A N 1
ATOM 745 C CA . ILE A 1 88 ? -8.528 8.326 -1.673 1.00 93.25 88 ILE A CA 1
ATOM 746 C C . ILE A 1 88 ? -7.874 9.698 -1.844 1.00 93.25 88 ILE A C 1
ATOM 748 O O . ILE A 1 88 ? -8.436 10.709 -1.428 1.00 93.25 88 ILE A O 1
ATOM 752 N N . LYS A 1 89 ? -6.660 9.749 -2.401 1.00 92.94 89 LYS A N 1
ATOM 753 C CA . LYS A 1 89 ? -5.918 11.010 -2.554 1.00 92.94 89 LYS A CA 1
ATOM 754 C C . LYS A 1 89 ? -6.406 11.840 -3.743 1.00 92.94 89 LYS A C 1
ATOM 756 O O . LYS A 1 89 ? -6.223 13.055 -3.732 1.00 92.94 89 LYS A O 1
ATOM 761 N N . LEU A 1 90 ? -6.995 11.210 -4.759 1.00 90.56 90 LEU A N 1
ATOM 762 C CA . LEU A 1 90 ? -7.486 11.888 -5.967 1.00 90.56 90 LEU A CA 1
ATOM 763 C C . LEU A 1 90 ? -8.990 12.132 -5.962 1.00 90.56 90 LEU A C 1
ATOM 765 O O . LEU A 1 90 ? -9.454 13.167 -6.437 1.00 90.56 90 LEU A O 1
ATOM 769 N N . ASN A 1 91 ? -9.739 11.158 -5.465 1.00 83.31 91 ASN A N 1
ATOM 770 C CA . ASN A 1 91 ? -11.188 11.139 -5.449 1.00 83.31 91 ASN A CA 1
ATOM 771 C C . ASN A 1 91 ? -11.681 11.176 -3.999 1.00 83.31 91 ASN A C 1
ATOM 773 O O . ASN A 1 91 ? -10.911 11.142 -3.042 1.00 83.31 91 ASN A O 1
ATOM 777 N N . LYS A 1 92 ? -12.999 11.232 -3.814 1.00 78.06 92 LYS A N 1
ATOM 778 C CA . LYS A 1 92 ? -13.593 10.979 -2.501 1.00 78.06 92 LYS A CA 1
ATOM 779 C C . LYS A 1 92 ? -13.736 9.469 -2.322 1.00 78.06 92 LYS A C 1
ATOM 781 O O . LYS A 1 92 ? -14.314 8.812 -3.185 1.00 78.06 92 LYS A O 1
ATOM 786 N N . LEU A 1 93 ? -13.211 8.949 -1.215 1.00 70.69 93 LEU A N 1
ATOM 787 C CA . LEU A 1 93 ? -13.268 7.533 -0.862 1.00 70.69 93 LEU A CA 1
ATOM 788 C C . LEU A 1 93 ? -14.698 6.977 -0.962 1.00 70.69 93 LEU A C 1
ATOM 790 O O . LEU A 1 93 ? -15.634 7.549 -0.402 1.00 70.69 93 LEU A O 1
ATOM 794 N N . ASP A 1 94 ? -14.842 5.836 -1.637 1.00 86.25 94 ASP A N 1
ATOM 795 C CA . ASP A 1 94 ? -16.0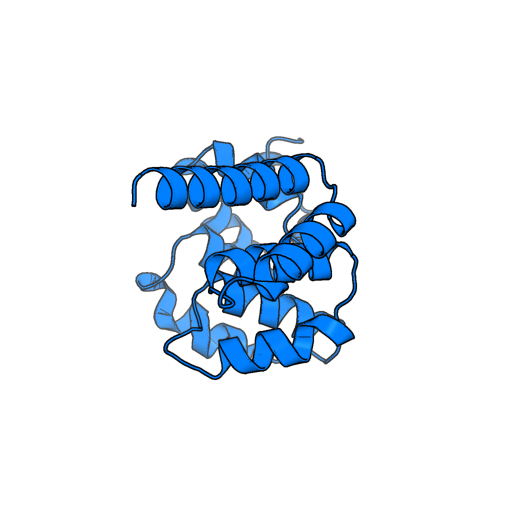23 4.982 -1.532 1.00 86.25 94 ASP A CA 1
ATOM 796 C C . ASP A 1 94 ? -15.676 3.750 -0.691 1.00 86.25 94 ASP A C 1
ATOM 798 O O . ASP A 1 94 ? -15.172 2.746 -1.207 1.00 86.25 94 ASP A O 1
ATOM 802 N N . ASP A 1 95 ? -15.969 3.817 0.610 1.00 90.50 95 ASP A N 1
ATOM 803 C CA . ASP A 1 95 ? -15.739 2.727 1.566 1.00 90.50 95 ASP A CA 1
ATOM 804 C C . ASP A 1 95 ? -16.327 1.393 1.095 1.00 90.50 95 ASP A C 1
ATOM 806 O O . ASP A 1 95 ? -15.832 0.328 1.474 1.00 90.50 95 ASP A O 1
ATOM 810 N N . LYS A 1 96 ? -17.392 1.415 0.276 1.00 93.25 96 LYS A N 1
ATOM 811 C CA . LYS A 1 96 ? -18.019 0.189 -0.231 1.00 93.25 96 LYS A CA 1
ATOM 812 C C . LYS A 1 96 ? -17.057 -0.614 -1.094 1.00 93.25 96 LYS A C 1
ATOM 814 O O . LYS A 1 96 ? -17.107 -1.840 -1.036 1.00 93.25 96 LYS A O 1
ATOM 819 N N . LYS A 1 97 ? -16.161 0.035 -1.848 1.00 93.25 97 LYS A N 1
ATOM 820 C CA . LYS A 1 97 ? -15.144 -0.667 -2.648 1.00 93.25 97 LYS A CA 1
ATOM 821 C C . LYS A 1 97 ? -14.218 -1.485 -1.753 1.00 93.25 97 LYS A C 1
ATOM 823 O O . LYS A 1 97 ? -14.050 -2.679 -1.987 1.00 93.25 97 LYS A O 1
ATOM 828 N N . ILE A 1 98 ? -13.681 -0.863 -0.702 1.00 95.81 98 ILE A N 1
ATOM 829 C CA . ILE A 1 98 ? -12.759 -1.511 0.242 1.00 95.81 98 ILE A CA 1
ATOM 830 C C . ILE A 1 98 ? -13.481 -2.623 1.007 1.00 95.81 98 ILE A C 1
ATOM 832 O O . ILE A 1 98 ? -12.965 -3.738 1.127 1.00 95.81 98 ILE A O 1
ATOM 836 N N . LYS A 1 99 ? -14.712 -2.353 1.462 1.00 96.25 99 LYS A N 1
ATOM 837 C CA . LYS A 1 99 ? -15.541 -3.344 2.155 1.00 96.25 99 LYS A CA 1
ATOM 838 C C . LYS A 1 99 ? -15.810 -4.567 1.286 1.00 96.25 99 LYS A C 1
ATOM 840 O O . LYS A 1 99 ? -15.540 -5.683 1.712 1.00 96.25 99 LYS A O 1
ATOM 845 N N . ASN A 1 100 ? -16.267 -4.368 0.054 1.00 95.38 100 ASN A N 1
ATOM 846 C CA . ASN A 1 100 ? -16.596 -5.468 -0.849 1.00 95.38 100 ASN A CA 1
ATOM 847 C C . ASN A 1 100 ? -15.362 -6.252 -1.306 1.00 95.38 100 ASN A C 1
ATOM 849 O O . ASN A 1 100 ? -15.449 -7.469 -1.446 1.00 95.38 100 ASN A O 1
ATOM 853 N N . LYS A 1 101 ? -14.231 -5.576 -1.548 1.00 95.06 101 LYS A N 1
ATOM 854 C CA . LYS A 1 101 ? -13.009 -6.226 -2.035 1.00 95.06 101 LYS A CA 1
ATOM 855 C C . LYS A 1 101 ? -12.310 -7.019 -0.932 1.00 95.06 101 LYS A C 1
ATOM 857 O O . LYS A 1 101 ? -11.999 -8.180 -1.155 1.00 95.06 101 LYS A O 1
ATOM 862 N N . ILE A 1 102 ? -12.097 -6.408 0.237 1.00 96.75 102 ILE A N 1
ATOM 863 C CA . ILE A 1 102 ? -11.267 -6.975 1.310 1.00 96.75 102 ILE A CA 1
ATOM 864 C C . ILE A 1 102 ? -12.114 -7.335 2.533 1.00 96.75 102 ILE A C 1
ATOM 866 O O . ILE A 1 102 ? -12.157 -8.493 2.936 1.00 96.75 102 ILE A O 1
ATOM 870 N N . LEU A 1 103 ? -12.824 -6.371 3.132 1.00 97.56 103 LEU A N 1
ATOM 871 C CA . LEU A 1 103 ? -13.379 -6.559 4.485 1.00 97.56 103 LEU A CA 1
ATOM 872 C C . LEU A 1 103 ? -14.569 -7.538 4.574 1.00 97.56 103 LEU A C 1
ATOM 874 O O . LEU A 1 103 ? -14.862 -8.029 5.663 1.00 97.56 103 LEU A O 1
ATOM 878 N N . ASN A 1 104 ? -15.252 -7.832 3.471 1.00 97.31 104 ASN A N 1
ATOM 879 C CA . ASN A 1 104 ? -16.292 -8.865 3.414 1.00 97.31 104 ASN A CA 1
ATOM 880 C C . ASN A 1 104 ? -15.710 -10.267 3.173 1.00 97.31 104 ASN A C 1
ATOM 882 O O . ASN A 1 104 ? -16.413 -11.250 3.371 1.00 97.31 104 ASN A O 1
ATOM 886 N N . ASN A 1 105 ? -14.440 -10.357 2.771 1.00 96.00 105 ASN A N 1
ATOM 887 C CA . ASN A 1 105 ? -13.739 -11.603 2.457 1.00 96.00 105 ASN A CA 1
ATOM 888 C C . ASN A 1 105 ? -12.447 -11.725 3.286 1.00 96.00 105 ASN A C 1
ATOM 890 O O . ASN A 1 105 ? -11.442 -12.221 2.786 1.00 96.00 105 ASN A O 1
ATOM 894 N N . LYS A 1 106 ? -12.447 -11.222 4.531 1.00 95.31 106 LYS A N 1
ATOM 895 C CA . LYS A 1 106 ? -11.241 -11.115 5.381 1.00 95.31 106 LYS A CA 1
ATOM 896 C C . LYS A 1 106 ? -10.488 -12.427 5.529 1.00 95.31 106 LYS A C 1
ATOM 898 O O . LYS A 1 106 ? -9.271 -12.401 5.558 1.00 95.31 106 LYS A O 1
ATOM 903 N N . ASP A 1 107 ? -11.197 -13.549 5.562 1.00 95.12 107 ASP A N 1
ATOM 904 C CA . ASP A 1 107 ? -10.597 -14.875 5.733 1.00 95.12 107 ASP A CA 1
ATOM 905 C C . ASP A 1 107 ? -9.645 -15.270 4.583 1.00 95.12 107 ASP A C 1
ATOM 907 O O . ASP A 1 107 ? -8.931 -16.262 4.692 1.00 95.12 107 ASP A O 1
ATOM 911 N N . LEU A 1 108 ? -9.632 -14.508 3.480 1.00 95.06 108 LEU A N 1
ATOM 912 C CA . LEU A 1 108 ? -8.737 -14.696 2.333 1.00 95.06 108 LEU A CA 1
ATOM 913 C C . LEU A 1 108 ? -7.467 -13.833 2.384 1.00 95.06 108 LEU A C 1
ATOM 915 O O . LEU A 1 108 ? -6.652 -13.922 1.467 1.00 95.06 108 LEU A O 1
ATOM 919 N N . TYR A 1 109 ? -7.325 -12.960 3.382 1.00 95.56 109 TYR A N 1
ATOM 920 C CA . TYR A 1 109 ? -6.272 -11.949 3.432 1.00 95.56 109 TYR A CA 1
ATOM 921 C C . TYR A 1 109 ? -5.482 -12.017 4.734 1.00 95.56 109 TYR A C 1
ATOM 923 O O . TYR A 1 109 ? -6.022 -12.327 5.796 1.00 95.56 109 TYR A O 1
ATOM 931 N N . ASP A 1 110 ? -4.208 -11.648 4.648 1.00 95.31 110 ASP A N 1
ATOM 932 C CA . ASP A 1 110 ? -3.346 -11.526 5.814 1.00 95.31 110 ASP A CA 1
ATOM 933 C C . ASP A 1 110 ? -3.764 -10.347 6.710 1.00 95.31 110 ASP A C 1
ATOM 935 O O . ASP A 1 110 ? -4.422 -9.383 6.292 1.00 95.31 110 ASP A O 1
ATOM 939 N N . ASN A 1 111 ? -3.407 -10.442 7.993 1.00 97.19 111 ASN A N 1
ATOM 940 C CA . ASN A 1 111 ? -3.832 -9.488 9.020 1.00 97.19 111 ASN A CA 1
ATOM 941 C C . ASN A 1 111 ? -3.398 -8.043 8.708 1.00 97.19 111 ASN A C 1
ATOM 943 O O . ASN A 1 111 ? -4.114 -7.102 9.051 1.00 97.19 111 ASN A O 1
ATOM 947 N N . ASP A 1 112 ? -2.253 -7.850 8.058 1.00 95.56 112 ASP A N 1
ATOM 948 C CA . ASP A 1 112 ? -1.717 -6.546 7.662 1.00 95.56 112 ASP A CA 1
ATOM 949 C C . ASP A 1 112 ? -2.545 -5.896 6.541 1.00 95.56 112 ASP A C 1
ATOM 951 O O . ASP A 1 112 ? -2.896 -4.717 6.640 1.00 95.56 112 ASP A O 1
ATOM 955 N N . VAL A 1 113 ? -2.962 -6.671 5.536 1.00 97.00 113 VAL A N 1
ATOM 956 C CA . VAL A 1 113 ? -3.872 -6.225 4.470 1.00 97.00 113 VAL A CA 1
ATOM 957 C C . VAL A 1 113 ? -5.222 -5.811 5.057 1.00 97.00 113 VAL A C 1
ATOM 959 O O . VAL A 1 113 ? -5.766 -4.758 4.707 1.00 97.00 113 VAL A O 1
ATOM 962 N N . ILE A 1 114 ? -5.773 -6.615 5.974 1.00 98.25 114 ILE A N 1
ATOM 963 C CA . ILE A 1 114 ? -7.044 -6.304 6.645 1.00 98.25 114 ILE A CA 1
ATOM 964 C C . ILE A 1 114 ? -6.904 -5.025 7.483 1.00 98.25 114 ILE A C 1
ATOM 966 O O . ILE A 1 114 ? -7.783 -4.160 7.442 1.00 98.25 114 ILE A O 1
ATOM 970 N N . ALA A 1 115 ? -5.796 -4.880 8.214 1.00 97.88 115 ALA A N 1
ATOM 971 C CA . ALA A 1 115 ? -5.501 -3.692 9.008 1.00 97.88 115 ALA A CA 1
ATOM 972 C C . ALA A 1 115 ? -5.405 -2.429 8.140 1.00 97.88 115 ALA A C 1
ATOM 974 O O . ALA A 1 115 ? -6.018 -1.410 8.471 1.00 97.88 115 ALA A O 1
ATOM 975 N N . ALA A 1 116 ? -4.696 -2.507 7.011 1.00 97.50 116 ALA A N 1
ATOM 976 C CA . ALA A 1 116 ? -4.592 -1.422 6.041 1.00 97.50 116 ALA A CA 1
ATOM 977 C C . ALA A 1 116 ? -5.979 -1.027 5.510 1.00 97.50 116 ALA A C 1
ATOM 979 O O . ALA A 1 116 ? -6.339 0.149 5.529 1.00 97.50 116 ALA A O 1
ATOM 980 N N . ALA A 1 117 ? -6.806 -2.002 5.121 1.00 97.62 117 ALA A N 1
ATOM 981 C CA . ALA A 1 117 ? -8.163 -1.755 4.635 1.00 97.62 117 ALA A CA 1
ATOM 982 C C . ALA A 1 117 ? -9.052 -1.042 5.672 1.00 97.62 117 ALA A C 1
ATOM 984 O O . ALA A 1 117 ? -9.769 -0.104 5.320 1.00 97.62 117 ALA A O 1
ATOM 985 N N . TYR A 1 118 ? -8.987 -1.439 6.946 1.00 97.94 118 TYR A N 1
ATOM 986 C CA . TYR A 1 118 ? -9.697 -0.748 8.026 1.00 97.94 118 TYR A CA 1
ATOM 987 C C . TYR A 1 118 ? -9.177 0.673 8.270 1.00 97.94 118 TYR A C 1
ATOM 989 O O . TYR A 1 118 ? -9.976 1.593 8.456 1.00 97.94 118 TYR A O 1
ATOM 997 N N . SER A 1 119 ? -7.856 0.872 8.221 1.00 97.00 119 SER A N 1
ATOM 998 C CA . SER A 1 119 ? -7.243 2.193 8.400 1.00 97.00 119 SER A CA 1
ATOM 999 C C . SER A 1 119 ? -7.685 3.177 7.312 1.00 97.00 119 SER A C 1
ATOM 1001 O O . SER A 1 119 ? -8.047 4.321 7.607 1.00 97.00 119 SER A O 1
ATOM 1003 N N . LEU A 1 120 ? -7.751 2.706 6.063 1.00 96.00 120 LEU A N 1
ATOM 1004 C CA . LEU A 1 120 ? -8.165 3.504 4.909 1.00 96.00 120 LEU A CA 1
ATOM 1005 C C . LEU A 1 120 ? -9.617 3.996 5.008 1.00 96.00 120 LEU A C 1
ATOM 1007 O O . LEU A 1 120 ? -9.896 5.099 4.546 1.00 96.00 120 LEU A O 1
ATOM 1011 N N . ILE A 1 121 ? -10.520 3.234 5.639 1.00 95.75 121 ILE A N 1
ATOM 1012 C CA . ILE A 1 121 ? -11.918 3.651 5.886 1.00 95.75 121 ILE A CA 1
ATOM 1013 C C . ILE A 1 121 ? -12.117 4.379 7.229 1.00 95.75 121 ILE A C 1
ATOM 1015 O O . ILE A 1 121 ? -13.248 4.655 7.622 1.00 95.75 121 ILE A O 1
ATOM 1019 N N . GLY A 1 122 ? -11.037 4.667 7.962 1.00 94.56 122 GLY A N 1
ATOM 1020 C CA . GLY A 1 122 ? -11.087 5.393 9.234 1.00 94.56 122 GLY A CA 1
ATOM 1021 C C . GLY A 1 122 ? -11.576 4.580 10.437 1.00 94.56 122 GLY A C 1
ATOM 1022 O O . GLY A 1 122 ? -11.803 5.153 11.502 1.00 94.56 122 GLY A O 1
ATOM 1023 N N . ASP A 1 123 ? -11.708 3.258 10.318 1.00 96.56 123 ASP A N 1
ATOM 1024 C CA . ASP A 1 123 ? -12.029 2.373 11.444 1.00 96.56 123 ASP A CA 1
ATOM 1025 C C . ASP A 1 123 ? -10.742 2.007 12.200 1.00 96.56 123 ASP A C 1
ATOM 1027 O O . ASP A 1 123 ? -10.198 0.904 12.097 1.00 96.56 123 ASP A O 1
ATOM 1031 N N . ILE A 1 124 ? -10.220 2.996 12.928 1.00 97.25 124 ILE A N 1
ATOM 1032 C CA . ILE A 1 124 ? -8.951 2.897 13.658 1.00 97.25 124 ILE A CA 1
ATOM 1033 C C . ILE A 1 124 ? -8.950 1.743 14.678 1.00 97.25 124 ILE A C 1
ATOM 1035 O O . ILE A 1 124 ? -7.971 0.998 14.693 1.00 97.25 124 ILE A O 1
ATOM 1039 N N . PRO A 1 125 ? -10.001 1.509 15.495 1.00 98.00 125 PRO A N 1
ATOM 1040 C CA . PRO A 1 125 ? -9.989 0.409 16.461 1.00 98.00 125 PRO A CA 1
ATOM 1041 C C . PRO A 1 125 ? -9.745 -0.959 15.813 1.00 98.00 125 PRO A C 1
ATOM 1043 O O . PRO A 1 125 ? -8.841 -1.680 16.240 1.00 98.00 125 PRO A O 1
ATOM 1046 N N . ASN A 1 126 ? -10.483 -1.283 14.744 1.00 98.19 126 ASN A N 1
ATOM 1047 C CA . ASN A 1 126 ? -10.282 -2.541 14.027 1.00 98.19 126 ASN A CA 1
ATOM 1048 C C . ASN A 1 126 ? -8.933 -2.578 13.306 1.00 98.19 126 ASN A C 1
ATOM 1050 O O . ASN A 1 126 ? -8.267 -3.614 13.321 1.00 98.19 126 ASN A O 1
ATOM 1054 N N . ALA A 1 127 ? -8.495 -1.460 12.717 1.00 98.12 127 ALA A N 1
ATOM 1055 C CA . ALA A 1 127 ? -7.184 -1.382 12.079 1.00 98.12 127 ALA A CA 1
ATOM 1056 C C . ALA A 1 127 ? -6.065 -1.784 13.052 1.00 98.12 127 ALA A C 1
ATOM 1058 O O . ALA A 1 127 ? -5.213 -2.603 12.712 1.00 98.12 127 ALA A O 1
ATOM 1059 N N . LEU A 1 128 ? -6.095 -1.268 14.284 1.00 98.12 128 LEU A N 1
ATOM 1060 C CA . LEU A 1 128 ? -5.077 -1.552 15.298 1.00 98.12 128 LEU A CA 1
ATOM 1061 C C . LEU A 1 128 ? -5.181 -2.965 15.884 1.00 98.12 128 LEU A C 1
ATOM 1063 O O . LEU A 1 128 ? -4.153 -3.557 16.216 1.00 98.12 128 LEU A O 1
ATOM 1067 N N . ASP A 1 129 ? -6.387 -3.527 15.991 1.00 98.25 129 ASP A N 1
ATOM 1068 C CA . ASP A 1 129 ? -6.579 -4.919 16.412 1.00 98.25 129 ASP A CA 1
ATOM 1069 C C . ASP A 1 129 ? -5.941 -5.901 15.423 1.00 98.25 129 ASP A C 1
ATOM 1071 O O . ASP A 1 129 ? -5.225 -6.814 15.838 1.00 98.25 129 ASP A O 1
ATOM 1075 N N . TYR A 1 130 ? -6.167 -5.708 14.121 1.00 98.25 130 TYR A N 1
ATOM 1076 C CA . TYR A 1 130 ? -5.562 -6.550 13.087 1.00 98.25 130 TYR A CA 1
ATOM 1077 C C . TYR A 1 130 ? -4.063 -6.288 12.935 1.00 98.25 130 TYR A C 1
ATOM 1079 O O . TYR A 1 130 ? -3.291 -7.242 12.855 1.00 98.25 130 TYR A O 1
ATOM 1087 N N . LEU A 1 131 ? -3.623 -5.028 13.011 1.00 97.50 131 LEU A N 1
ATOM 1088 C CA . LEU A 1 131 ? -2.200 -4.691 12.944 1.00 97.50 131 LEU A CA 1
ATOM 1089 C C . LEU A 1 131 ? -1.410 -5.337 14.089 1.00 97.50 131 LEU A C 1
ATOM 1091 O O . LEU A 1 131 ? -0.322 -5.866 13.878 1.00 97.50 131 LEU A O 1
ATOM 1095 N N . SER A 1 132 ? -1.974 -5.351 15.300 1.00 97.12 132 SER A N 1
ATOM 1096 C CA . SER A 1 132 ? -1.344 -6.010 16.446 1.00 97.12 132 SER A CA 1
ATOM 1097 C C . SER A 1 132 ? -1.199 -7.521 16.255 1.00 97.12 132 SER A C 1
ATOM 1099 O O . SER A 1 132 ? -0.256 -8.093 16.800 1.00 97.12 132 SER A O 1
ATOM 1101 N N . LYS A 1 133 ? -2.117 -8.175 15.532 1.00 97.31 133 LYS A N 1
ATOM 1102 C CA . LYS A 1 133 ? -1.992 -9.599 15.186 1.00 97.31 133 LYS A CA 1
ATOM 1103 C C . LYS A 1 133 ? -0.891 -9.793 14.149 1.00 97.31 133 LYS A C 1
ATOM 1105 O O . LYS A 1 133 ? 0.005 -10.588 14.386 1.00 97.31 133 LYS A O 1
ATOM 1110 N N . ALA A 1 134 ? -0.898 -8.983 13.090 1.00 95.62 134 ALA A N 1
ATOM 1111 C CA . ALA A 1 134 ? 0.116 -9.029 12.039 1.00 95.62 134 ALA A CA 1
ATOM 1112 C C . ALA A 1 134 ? 1.545 -8.883 12.594 1.00 95.62 134 ALA A C 1
ATOM 1114 O O . ALA A 1 134 ? 2.408 -9.691 12.283 1.00 95.62 134 ALA A O 1
ATOM 1115 N N . ILE A 1 135 ? 1.783 -7.919 13.492 1.00 94.12 135 ILE A N 1
ATOM 1116 C CA . ILE A 1 135 ? 3.109 -7.714 14.108 1.00 94.12 135 ILE A CA 1
ATOM 1117 C C . ILE A 1 135 ? 3.469 -8.822 15.107 1.00 94.12 135 ILE A C 1
ATOM 1119 O O . ILE A 1 135 ? 4.643 -9.100 15.343 1.00 94.12 135 ILE A O 1
ATOM 1123 N N . LYS A 1 136 ? 2.477 -9.472 15.722 1.00 94.75 136 LYS A N 1
ATOM 1124 C CA . LYS A 1 136 ? 2.737 -10.636 16.574 1.00 94.75 136 LYS A CA 1
ATOM 1125 C C . LYS A 1 136 ? 3.191 -11.840 15.742 1.00 94.75 136 LYS A C 1
ATOM 1127 O O . LYS A 1 136 ? 4.039 -12.593 16.217 1.00 94.75 136 LYS A O 1
ATOM 1132 N N . ASP A 1 137 ? 2.633 -11.998 14.545 1.00 92.56 137 ASP A N 1
ATOM 1133 C CA . ASP A 1 137 ? 2.985 -13.062 13.604 1.00 92.56 137 ASP A CA 1
ATOM 1134 C C . ASP A 1 137 ? 4.340 -12.776 12.923 1.00 92.56 137 ASP A C 1
ATOM 1136 O O . ASP A 1 137 ? 5.167 -13.679 12.799 1.00 92.56 137 ASP A O 1
ATOM 1140 N N . ASP A 1 138 ? 4.613 -11.510 12.582 1.00 91.12 138 ASP A N 1
ATOM 1141 C CA . ASP A 1 138 ? 5.901 -11.019 12.082 1.00 91.12 138 ASP A CA 1
ATOM 1142 C C . ASP A 1 138 ? 6.304 -9.688 12.745 1.00 91.12 138 ASP A C 1
ATOM 1144 O O . ASP A 1 138 ? 5.874 -8.596 12.367 1.00 91.12 138 ASP A O 1
ATOM 1148 N N . ASN A 1 139 ? 7.208 -9.767 13.724 1.00 88.81 139 ASN A N 1
ATOM 1149 C CA . ASN A 1 139 ? 7.675 -8.597 14.470 1.00 88.81 139 ASN A CA 1
ATOM 1150 C C . ASN A 1 139 ? 8.499 -7.611 13.622 1.00 88.81 139 ASN A C 1
ATOM 1152 O O . ASN A 1 139 ? 8.680 -6.468 14.049 1.00 88.81 139 ASN A O 1
ATOM 1156 N N . LEU A 1 140 ? 9.022 -8.010 12.457 1.00 87.69 140 LEU A N 1
ATOM 1157 C CA . LEU A 1 140 ? 9.750 -7.097 11.567 1.00 87.69 140 LEU A CA 1
ATOM 1158 C C . LEU A 1 140 ? 8.801 -6.194 10.774 1.00 87.69 140 LEU A C 1
ATOM 1160 O O . LEU A 1 140 ? 9.188 -5.079 10.419 1.00 87.69 140 LEU A O 1
ATOM 1164 N N . LEU A 1 141 ? 7.539 -6.598 10.608 1.00 87.88 141 LEU A N 1
ATOM 1165 C CA . LEU A 1 141 ? 6.514 -5.819 9.913 1.00 87.88 141 LEU A CA 1
ATOM 1166 C C . LEU A 1 141 ? 6.357 -4.403 10.492 1.00 87.88 141 LEU A C 1
ATOM 1168 O O . LEU A 1 141 ? 6.040 -3.471 9.755 1.00 87.88 141 LEU A O 1
ATOM 1172 N N . LYS A 1 142 ? 6.636 -4.214 11.793 1.00 86.94 142 LYS A N 1
ATOM 1173 C CA . LYS A 1 142 ? 6.581 -2.909 12.477 1.00 86.94 142 LYS A CA 1
ATOM 1174 C C . LYS A 1 142 ? 7.409 -1.814 11.790 1.00 86.94 142 LYS A C 1
ATOM 1176 O O . LYS A 1 142 ? 7.037 -0.645 11.872 1.00 86.94 142 LYS A O 1
ATOM 1181 N N . TYR A 1 143 ? 8.506 -2.184 11.123 1.00 84.19 143 TYR A N 1
ATOM 1182 C CA . TYR A 1 143 ? 9.348 -1.247 10.381 1.00 84.19 143 TYR A CA 1
ATOM 1183 C C . TYR A 1 143 ? 8.674 -0.837 9.067 1.00 84.19 143 TYR A C 1
ATOM 1185 O O . TYR A 1 143 ? 8.561 0.350 8.790 1.00 84.19 143 TYR A O 1
ATOM 1193 N N . SER A 1 144 ? 8.109 -1.790 8.322 1.00 82.25 144 SER A N 1
ATOM 1194 C CA . SER A 1 144 ? 7.424 -1.519 7.052 1.00 82.25 144 SER A CA 1
ATOM 1195 C C . SER A 1 144 ? 6.124 -0.722 7.226 1.00 82.25 144 SER A C 1
ATOM 1197 O O . SER A 1 144 ? 5.855 0.213 6.471 1.00 82.25 144 SER A O 1
ATOM 1199 N N . VAL A 1 145 ? 5.309 -1.038 8.241 1.00 85.94 145 VAL A N 1
ATOM 1200 C CA . VAL A 1 145 ? 4.007 -0.366 8.461 1.00 85.94 145 VAL A CA 1
ATOM 1201 C C . VAL A 1 145 ? 4.154 1.085 8.905 1.00 85.94 145 VAL A C 1
ATOM 1203 O O . VAL A 1 145 ? 3.269 1.892 8.623 1.00 85.94 145 VAL A O 1
ATOM 1206 N N . ARG A 1 146 ? 5.275 1.443 9.548 1.00 83.94 146 ARG A N 1
ATOM 1207 C CA . ARG A 1 146 ? 5.579 2.822 9.959 1.00 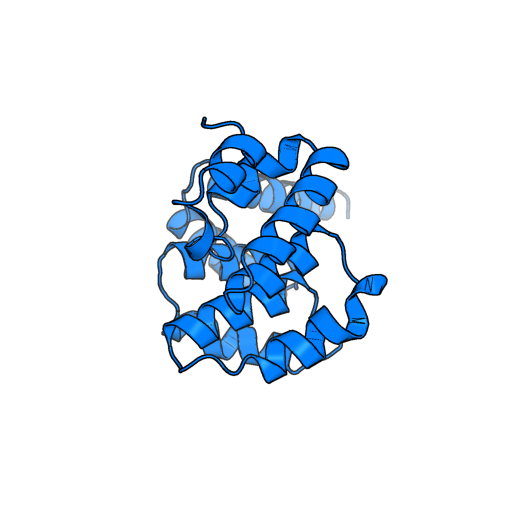83.94 146 ARG A CA 1
ATOM 1208 C C . ARG A 1 146 ? 5.487 3.788 8.778 1.00 83.94 146 ARG A C 1
ATOM 1210 O O . ARG A 1 146 ? 4.934 4.887 8.914 1.00 83.94 146 ARG A O 1
ATOM 1217 N N . ASP A 1 147 ? 5.995 3.346 7.633 1.00 82.06 147 ASP A N 1
ATOM 1218 C CA . ASP A 1 147 ? 6.165 4.167 6.441 1.00 82.06 147 ASP A CA 1
ATOM 1219 C C . ASP A 1 147 ? 5.139 3.879 5.346 1.00 82.06 147 ASP A C 1
ATOM 1221 O O . ASP A 1 147 ? 5.044 4.654 4.386 1.00 82.06 147 ASP A O 1
ATOM 1225 N N . TRP A 1 148 ? 4.307 2.850 5.522 1.00 90.31 148 TRP A N 1
ATOM 1226 C CA . TRP A 1 148 ? 3.239 2.508 4.592 1.00 90.31 148 TRP A CA 1
ATOM 1227 C C . TRP A 1 148 ? 2.120 3.570 4.606 1.00 90.31 148 TRP A C 1
ATOM 1229 O O . TRP A 1 148 ? 1.496 3.793 5.651 1.00 90.31 148 TRP A O 1
ATOM 1239 N N . PRO A 1 149 ? 1.791 4.216 3.462 1.00 92.38 149 PRO A N 1
ATOM 1240 C CA . PRO A 1 149 ? 0.777 5.273 3.445 1.00 92.38 149 PRO A CA 1
ATOM 1241 C C . PRO A 1 149 ? -0.632 4.848 3.881 1.00 92.38 149 PRO A C 1
ATOM 1243 O O . PRO A 1 149 ? -1.443 5.709 4.218 1.00 92.38 149 PRO A O 1
ATOM 1246 N N . ALA A 1 150 ? -0.929 3.544 3.924 1.00 94.56 150 ALA A N 1
ATOM 1247 C CA . ALA A 1 150 ? -2.211 3.039 4.408 1.00 94.56 150 ALA A CA 1
ATOM 1248 C C . ALA A 1 150 ? -2.513 3.440 5.862 1.00 94.56 150 ALA A C 1
ATOM 1250 O O . ALA A 1 150 ? -3.672 3.658 6.195 1.00 94.56 150 ALA A O 1
ATOM 1251 N N . PHE A 1 151 ? -1.482 3.585 6.702 1.00 95.06 151 PHE A N 1
ATOM 1252 C CA . PHE A 1 151 ? -1.621 3.869 8.134 1.00 95.06 151 PHE A CA 1
ATOM 1253 C C . PHE A 1 151 ? -1.412 5.345 8.500 1.00 95.06 151 PHE A C 1
ATOM 1255 O O . PHE A 1 151 ? -1.285 5.673 9.681 1.00 95.06 151 PHE A O 1
ATOM 1262 N N . GLU A 1 152 ? -1.397 6.268 7.528 1.00 92.44 152 GLU A N 1
ATOM 1263 C CA . GLU A 1 152 ? -1.232 7.708 7.797 1.00 92.44 152 GLU A CA 1
ATOM 1264 C C . GLU A 1 152 ? -2.231 8.237 8.835 1.00 92.44 152 GLU A C 1
ATOM 1266 O O . GLU A 1 152 ? -1.845 9.001 9.721 1.00 92.44 152 GLU A O 1
ATOM 1271 N N . ASN A 1 153 ? -3.482 7.772 8.780 1.00 91.44 153 ASN A N 1
ATOM 1272 C CA . ASN A 1 153 ? -4.543 8.173 9.706 1.00 91.44 153 ASN A CA 1
ATOM 1273 C C . ASN A 1 153 ? -4.343 7.639 11.138 1.00 91.44 153 ASN A C 1
ATOM 1275 O O . ASN A 1 153 ? -4.946 8.163 12.072 1.00 91.44 153 ASN A O 1
ATOM 1279 N N . CYS A 1 154 ? -3.492 6.626 11.328 1.00 94.62 154 CYS A N 1
ATOM 1280 C CA . CYS A 1 154 ? -3.199 6.034 12.634 1.00 94.62 154 CYS A CA 1
ATOM 1281 C C . CYS A 1 154 ? -2.000 6.686 13.341 1.00 94.62 154 CYS A C 1
ATOM 1283 O O . CYS A 1 154 ? -1.815 6.462 14.532 1.00 94.62 154 CYS A O 1
ATOM 1285 N N . LYS A 1 155 ? -1.171 7.486 12.649 1.00 92.19 155 LYS A N 1
ATOM 1286 C CA . LYS A 1 155 ? 0.154 7.923 13.150 1.00 92.19 155 LYS A CA 1
ATOM 1287 C C . LYS A 1 155 ? 0.130 8.663 14.495 1.00 92.19 155 LYS A C 1
ATOM 1289 O O . LYS A 1 155 ? 1.091 8.577 15.259 1.00 92.19 155 LYS A O 1
ATOM 1294 N N . ASN A 1 156 ? -0.962 9.366 14.788 1.00 91.88 156 ASN A N 1
ATOM 1295 C CA . ASN A 1 156 ? -1.130 10.125 16.031 1.00 91.88 156 ASN A CA 1
ATOM 1296 C C . ASN A 1 156 ? -1.805 9.320 17.155 1.00 91.88 156 ASN A C 1
ATOM 1298 O O . ASN A 1 156 ? -1.966 9.836 18.258 1.00 91.88 156 ASN A O 1
ATOM 1302 N N . ASP A 1 157 ? -2.224 8.081 16.892 1.00 95.69 157 ASP A N 1
ATOM 1303 C CA . ASP A 1 157 ? -2.837 7.220 17.896 1.00 95.69 157 ASP A CA 1
ATOM 1304 C C . ASP A 1 157 ? -1.756 6.600 18.802 1.00 95.69 157 ASP A C 1
ATOM 1306 O O . ASP A 1 157 ? -0.813 5.953 18.340 1.00 95.69 157 ASP A O 1
ATOM 1310 N N . ASN A 1 158 ? -1.898 6.771 20.118 1.00 95.94 158 ASN A N 1
ATOM 1311 C CA . ASN A 1 158 ? -0.934 6.257 21.098 1.00 95.94 158 ASN A CA 1
ATOM 1312 C C . ASN A 1 158 ? -0.791 4.728 21.042 1.00 95.94 158 ASN A C 1
ATOM 1314 O O . ASN A 1 158 ? 0.292 4.187 21.275 1.00 95.94 158 ASN A O 1
ATOM 1318 N N . ARG A 1 159 ? -1.880 4.006 20.759 1.00 96.38 159 ARG A N 1
ATOM 1319 C CA . ARG A 1 159 ? -1.857 2.549 20.618 1.00 96.38 159 ARG A CA 1
ATOM 1320 C C . ARG A 1 159 ? -1.118 2.158 19.344 1.00 96.38 159 ARG A C 1
ATOM 1322 O O . ARG A 1 159 ? -0.334 1.215 19.403 1.00 96.38 159 ARG A O 1
ATOM 1329 N N . TYR A 1 160 ? -1.297 2.890 18.244 1.00 96.19 160 TYR A N 1
ATOM 1330 C CA . TYR A 1 160 ? -0.501 2.683 17.031 1.00 96.19 160 TYR A CA 1
ATOM 1331 C C . TYR A 1 160 ? 0.997 2.840 17.312 1.00 96.19 160 TYR A C 1
ATOM 1333 O O . TYR A 1 160 ? 1.764 1.925 17.028 1.00 96.19 160 TYR A O 1
ATOM 1341 N N . GLN A 1 161 ? 1.407 3.941 17.951 1.00 94.69 161 GLN A N 1
ATOM 1342 C CA . GLN A 1 161 ? 2.818 4.205 18.271 1.00 94.69 161 GLN A CA 1
ATOM 1343 C C . GLN A 1 161 ? 3.448 3.114 19.150 1.00 94.69 161 GLN A C 1
ATOM 1345 O O . GLN A 1 161 ? 4.591 2.725 18.910 1.00 94.69 161 GLN A O 1
ATOM 1350 N N . ARG A 1 162 ? 2.694 2.567 20.114 1.00 94.31 162 ARG A N 1
ATOM 1351 C CA . ARG A 1 162 ? 3.127 1.414 20.926 1.00 94.31 162 ARG A CA 1
ATOM 1352 C C . ARG A 1 162 ? 3.260 0.136 20.104 1.00 94.31 162 ARG A C 1
ATOM 1354 O O . ARG A 1 162 ? 4.251 -0.571 20.244 1.00 94.31 162 ARG A O 1
ATOM 1361 N N . ILE A 1 163 ? 2.278 -0.152 19.246 1.00 93.69 163 ILE A N 1
ATOM 1362 C CA . ILE A 1 163 ? 2.275 -1.329 18.363 1.00 93.69 163 ILE A CA 1
ATOM 1363 C C . ILE A 1 163 ? 3.526 -1.337 17.467 1.00 93.69 163 ILE A C 1
ATOM 1365 O O . ILE A 1 163 ? 4.136 -2.388 17.289 1.00 93.69 163 ILE A O 1
ATOM 1369 N N . ILE A 1 164 ? 3.950 -0.171 16.965 1.0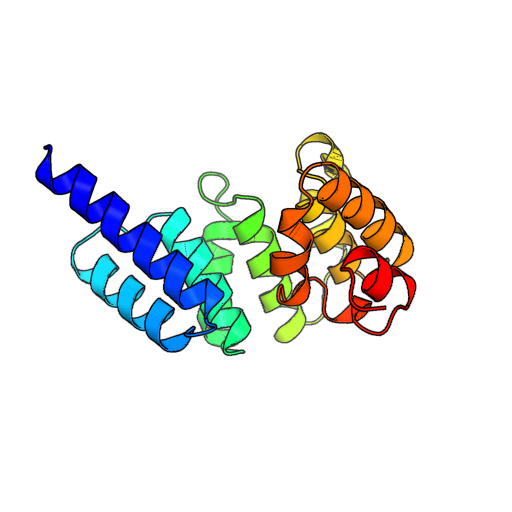0 91.69 164 ILE A N 1
ATOM 1370 C CA . ILE A 1 164 ? 5.141 -0.044 16.109 1.00 91.69 164 ILE A CA 1
ATOM 1371 C C . ILE A 1 164 ? 6.447 0.253 16.874 1.00 91.69 164 ILE A C 1
ATOM 1373 O O . ILE A 1 164 ? 7.501 0.392 16.257 1.00 91.69 164 ILE A O 1
ATOM 1377 N N . GLY A 1 165 ? 6.406 0.322 18.210 1.00 87.75 165 GLY A N 1
ATOM 1378 C CA . GLY A 1 165 ? 7.591 0.443 19.069 1.00 87.75 165 GLY A CA 1
ATOM 1379 C C . GLY A 1 165 ? 8.256 1.825 19.103 1.00 87.75 165 GLY A C 1
ATOM 1380 O O . GLY A 1 165 ? 9.474 1.898 19.248 1.00 87.75 165 GLY A O 1
ATOM 1381 N N . ILE A 1 166 ? 7.484 2.906 18.947 1.00 85.00 166 ILE A N 1
ATOM 1382 C CA . ILE A 1 166 ? 7.978 4.299 18.987 1.00 85.00 166 ILE A CA 1
ATOM 1383 C C . ILE A 1 166 ? 7.611 5.012 20.309 1.00 85.00 166 ILE A C 1
ATOM 1385 O O . ILE A 1 166 ? 8.194 6.050 20.618 1.00 85.00 166 ILE A O 1
ATOM 1389 N N . ALA A 1 167 ? 6.690 4.452 21.105 1.00 72.12 167 ALA A N 1
ATOM 1390 C CA . ALA A 1 167 ? 6.207 5.013 22.374 1.00 72.12 167 ALA A CA 1
ATOM 1391 C C . ALA A 1 167 ? 6.241 4.004 23.527 1.00 72.12 167 ALA A C 1
ATOM 1393 O O . ALA A 1 167 ? 6.064 2.793 23.256 1.00 72.12 167 ALA A O 1
#

Radius of gyration: 16.3 Å; chains: 1; bounding box: 41×32×44 Å

Sequence (167 aa):
LVALNFIILGISLLILYNLEFEEYETVCNLIEKYWETHKKDVSTFVSYSYAKLKLKQYKEIYWDLKQYYDNPQTCIPEIAINYFIADIKLNKLDDKKIKNKILNNKDLYDNDVIAAAYSLIGDIPNALDYLSKAIKDDNLLKYSVRDWPAFENCKNDNRYQRIIGIA

Organism: NCBI:txid371601

Foldseek 3Di:
DVVVVVVVVVLLVVLVVCVLVLVLVVLLVSLVVVVVPDPDDLSSLLSNLQSCVLVVVLVVCQVVLVVQCVDPVRNDLSSLLSNLSSCVSPHPDDLVSLCVPDVVPVVVDQLQSNLLSCLSVVVNVSSLVSLLVNCVVPVVVLSVVQSRSSNPSVNPPPSNCVSSVND